Protein AF-A0A5C7PTH8-F1 (afdb_monomer)

Structure (mmCIF, N/CA/C/O backbone):
data_AF-A0A5C7PTH8-F1
#
_entry.id   AF-A0A5C7PTH8-F1
#
loop_
_atom_site.group_PDB
_atom_site.id
_atom_site.type_symbol
_atom_site.label_atom_id
_atom_site.label_alt_id
_atom_site.label_comp_id
_atom_site.label_asym_id
_atom_site.label_entity_id
_atom_site.label_seq_id
_atom_site.pdbx_PDB_ins_code
_atom_site.Cartn_x
_atom_site.Cartn_y
_atom_site.Cartn_z
_atom_site.occupancy
_atom_site.B_iso_or_equiv
_atom_site.auth_seq_id
_atom_site.auth_comp_id
_atom_site.auth_asym_id
_atom_site.auth_atom_id
_atom_site.pdbx_PDB_model_num
ATOM 1 N N . MET A 1 1 ? 0.842 -8.302 24.827 1.00 75.94 1 MET A N 1
ATOM 2 C CA . MET A 1 1 ? 0.754 -7.490 23.603 1.00 75.94 1 MET A CA 1
ATOM 3 C C . MET A 1 1 ? 0.445 -6.064 23.999 1.00 75.94 1 MET A C 1
ATOM 5 O O . MET A 1 1 ? -0.541 -5.855 24.708 1.00 75.94 1 MET A O 1
ATOM 9 N N . ALA A 1 2 ? 1.332 -5.149 23.623 1.00 89.69 2 ALA A N 1
ATOM 10 C CA . ALA A 1 2 ? 1.206 -3.717 23.865 1.00 89.69 2 ALA A CA 1
ATOM 11 C C . ALA A 1 2 ? 0.022 -3.128 23.077 1.00 89.69 2 ALA A C 1
ATOM 13 O O . ALA A 1 2 ? -0.484 -3.753 22.143 1.00 89.69 2 ALA A O 1
ATOM 14 N N . LEU A 1 3 ? -0.437 -1.931 23.454 1.00 87.69 3 LEU A N 1
ATOM 15 C CA . LEU A 1 3 ? -1.540 -1.254 22.762 1.00 87.69 3 LEU A CA 1
ATOM 16 C C . LEU A 1 3 ? -1.220 -1.030 21.276 1.00 87.69 3 LEU A C 1
ATOM 18 O O . LEU A 1 3 ? -2.069 -1.294 20.434 1.00 87.69 3 LEU A O 1
ATOM 22 N N . GLU A 1 4 ? 0.009 -0.621 20.962 1.00 89.62 4 GLU A N 1
ATOM 23 C CA . GLU A 1 4 ? 0.476 -0.391 19.587 1.00 89.62 4 GLU A CA 1
ATOM 24 C C . GLU A 1 4 ? 0.370 -1.653 18.719 1.00 89.62 4 GLU A C 1
ATOM 26 O O . GLU A 1 4 ? -0.186 -1.614 17.625 1.00 89.62 4 GLU A O 1
ATOM 31 N N . GLU A 1 5 ? 0.795 -2.802 19.246 1.00 92.56 5 GLU A N 1
ATOM 32 C CA . GLU A 1 5 ? 0.698 -4.094 18.556 1.00 92.56 5 GLU A CA 1
ATOM 33 C C . GLU A 1 5 ? -0.772 -4.508 18.318 1.00 92.56 5 GLU A C 1
ATOM 35 O O . GLU A 1 5 ? -1.113 -5.064 17.272 1.00 92.56 5 GLU A O 1
ATOM 40 N N . ARG A 1 6 ? -1.681 -4.198 19.259 1.00 93.62 6 ARG A N 1
ATOM 41 C CA . ARG A 1 6 ? -3.130 -4.434 19.088 1.00 93.62 6 ARG A CA 1
ATOM 42 C C . ARG A 1 6 ? -3.736 -3.512 18.035 1.00 93.62 6 ARG A C 1
ATOM 44 O O . ARG A 1 6 ? -4.602 -3.953 17.277 1.00 93.62 6 ARG A O 1
A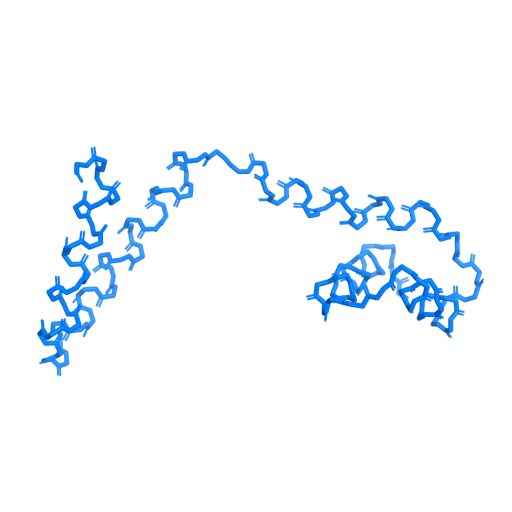TOM 51 N N . VAL A 1 7 ? -3.301 -2.251 17.986 1.00 93.25 7 VAL A N 1
ATOM 52 C CA . VAL A 1 7 ? -3.712 -1.281 16.961 1.00 93.25 7 VAL A CA 1
ATOM 53 C C . VAL A 1 7 ? -3.289 -1.787 15.585 1.00 93.25 7 VAL A C 1
ATOM 55 O O . VAL A 1 7 ? -4.136 -1.904 14.704 1.00 93.25 7 VAL A O 1
ATOM 58 N N . GLU A 1 8 ? -2.027 -2.189 15.418 1.00 91.62 8 GLU A N 1
ATOM 59 C CA . GLU A 1 8 ? -1.512 -2.732 14.155 1.00 91.62 8 GLU A CA 1
ATOM 60 C C . GLU A 1 8 ? -2.282 -3.987 13.713 1.00 91.62 8 GLU A C 1
ATOM 62 O O . GLU A 1 8 ? -2.681 -4.121 12.553 1.00 91.62 8 GLU A O 1
ATOM 67 N N . GLN A 1 9 ? -2.552 -4.907 14.641 1.00 93.69 9 GLN A N 1
ATOM 68 C CA . GLN A 1 9 ? -3.321 -6.111 14.338 1.00 93.69 9 GLN A CA 1
ATOM 69 C C . GLN A 1 9 ? -4.781 -5.794 13.969 1.00 93.69 9 GLN A C 1
ATOM 71 O O . GLN A 1 9 ? -5.343 -6.425 13.073 1.00 93.69 9 GLN A O 1
ATOM 76 N N . THR A 1 10 ? -5.380 -4.787 14.608 1.00 92.62 10 THR A N 1
ATOM 77 C CA . THR A 1 10 ? -6.730 -4.313 14.272 1.00 92.62 10 THR A CA 1
ATOM 78 C C . THR A 1 10 ? -6.760 -3.678 12.881 1.00 92.62 10 THR A C 1
ATOM 80 O O . THR A 1 10 ? -7.675 -3.957 12.110 1.00 92.62 10 THR A O 1
ATOM 83 N N . VAL A 1 11 ? -5.729 -2.912 12.506 1.00 90.75 11 VAL A N 1
ATOM 84 C CA . VAL A 1 11 ? -5.558 -2.397 11.137 1.00 90.75 11 VAL A CA 1
ATOM 85 C C . VAL A 1 11 ? -5.518 -3.542 10.124 1.00 90.75 11 VAL A C 1
ATOM 87 O O . VAL A 1 11 ? -6.220 -3.486 9.116 1.00 90.75 11 VAL A O 1
ATOM 90 N N . LYS A 1 12 ? -4.769 -4.619 10.399 1.00 90.75 12 LYS A N 1
ATOM 91 C CA . LYS A 1 12 ? -4.720 -5.796 9.511 1.00 90.75 12 LYS A CA 1
ATOM 92 C C . LYS A 1 12 ? -6.105 -6.399 9.293 1.00 90.75 12 LYS A C 1
ATOM 94 O O . LYS A 1 12 ? -6.447 -6.695 8.154 1.00 90.75 12 LYS A O 1
ATOM 99 N N . TRP A 1 13 ? -6.910 -6.545 10.346 1.00 91.88 13 TRP A N 1
ATOM 100 C CA . TRP A 1 13 ? -8.280 -7.057 10.227 1.00 91.88 13 TRP A CA 1
ATOM 101 C C . TRP A 1 13 ? -9.222 -6.117 9.470 1.00 91.88 13 TRP A C 1
ATOM 103 O O . TRP A 1 13 ? -10.056 -6.594 8.711 1.00 91.88 13 TRP A O 1
ATOM 113 N N . LEU A 1 14 ? -9.079 -4.798 9.618 1.00 88.19 14 LEU A N 1
ATOM 114 C CA . LEU A 1 14 ? -9.863 -3.837 8.832 1.00 88.19 14 LEU A CA 1
ATOM 115 C C . LEU A 1 14 ? -9.528 -3.927 7.332 1.00 88.19 14 LEU A C 1
ATOM 117 O O . LEU A 1 14 ? -10.415 -3.845 6.484 1.00 88.19 14 LEU A O 1
ATOM 121 N N . LEU A 1 15 ? -8.256 -4.151 6.993 1.00 86.88 15 LEU A N 1
ATOM 122 C CA . LEU A 1 15 ? -7.786 -4.219 5.606 1.00 86.88 15 LEU A CA 1
ATOM 123 C C . LEU A 1 15 ? -8.146 -5.524 4.879 1.00 86.88 15 LEU A C 1
ATOM 125 O O . LEU A 1 15 ? -8.079 -5.558 3.652 1.00 86.88 15 LEU A O 1
ATOM 129 N N . THR A 1 16 ? -8.562 -6.587 5.579 1.00 87.50 16 THR A N 1
ATOM 130 C CA . THR A 1 16 ? -9.038 -7.819 4.918 1.00 87.50 16 THR A CA 1
ATOM 131 C C . THR A 1 16 ? -10.442 -7.681 4.322 1.00 87.50 16 THR A C 1
ATOM 133 O O . THR A 1 16 ? -10.916 -8.612 3.671 1.00 87.50 16 THR A O 1
ATOM 136 N N . GLY A 1 17 ? -11.118 -6.544 4.533 1.00 72.69 17 GLY A N 1
ATOM 137 C CA . GLY A 1 17 ? -12.509 -6.340 4.121 1.00 72.69 17 GLY A CA 1
ATOM 138 C C . GLY A 1 17 ? -13.522 -7.042 5.031 1.00 72.69 17 GLY A C 1
ATOM 139 O O . GLY A 1 17 ? -14.664 -7.261 4.624 1.00 72.69 17 GLY A O 1
ATOM 140 N N . ALA A 1 18 ? -13.108 -7.421 6.245 1.00 82.12 18 ALA A N 1
ATOM 141 C CA . ALA A 1 18 ? -14.000 -7.953 7.267 1.00 82.12 18 ALA A CA 1
ATOM 142 C C . ALA A 1 18 ? -15.065 -6.912 7.657 1.00 82.12 18 ALA A C 1
ATOM 144 O O . ALA A 1 18 ? -14.799 -5.709 7.660 1.00 82.12 18 ALA A O 1
ATOM 145 N N . ARG A 1 19 ? -16.281 -7.361 7.994 1.00 83.69 19 ARG A N 1
ATOM 146 C CA . ARG A 1 19 ? -17.335 -6.455 8.475 1.00 83.69 19 ARG A CA 1
ATOM 147 C C . ARG A 1 19 ? -17.024 -6.020 9.906 1.00 83.69 19 ARG A C 1
ATOM 149 O O . ARG A 1 19 ? -16.380 -6.753 10.652 1.00 83.69 19 ARG A O 1
ATOM 156 N N . ASP A 1 20 ? -17.580 -4.894 10.342 1.00 83.62 20 ASP A N 1
ATOM 157 C CA . ASP A 1 20 ? -17.404 -4.375 11.709 1.00 83.62 20 ASP A CA 1
ATOM 158 C C . ASP A 1 20 ? -17.714 -5.423 12.798 1.00 83.62 20 ASP A C 1
ATOM 160 O O . ASP A 1 20 ? -17.015 -5.532 13.809 1.00 83.62 20 ASP A O 1
ATOM 164 N N . ALA A 1 21 ? -18.741 -6.250 12.576 1.00 86.94 21 ALA A N 1
ATOM 165 C CA . ALA A 1 21 ? -19.108 -7.347 13.473 1.00 86.94 21 ALA A CA 1
ATOM 166 C C . ALA A 1 21 ? -18.012 -8.426 13.578 1.00 86.94 21 ALA A C 1
ATOM 168 O O . ALA A 1 21 ? -17.772 -8.959 14.660 1.00 86.94 21 ALA A O 1
ATOM 169 N N . ASP A 1 22 ? -17.314 -8.712 12.479 1.00 89.62 22 ASP A N 1
ATOM 170 C CA . ASP A 1 22 ? -16.243 -9.709 12.434 1.00 89.62 22 ASP A CA 1
ATOM 171 C C . ASP A 1 22 ? -14.992 -9.183 13.147 1.00 89.62 22 ASP A C 1
ATOM 173 O O . ASP A 1 22 ? -14.363 -9.899 13.927 1.00 89.62 22 ASP A O 1
ATOM 177 N N . VAL A 1 23 ? -14.666 -7.902 12.945 1.00 90.00 23 VAL A N 1
ATOM 178 C CA . VAL A 1 23 ? -13.530 -7.241 13.605 1.00 90.00 23 VAL A CA 1
ATOM 179 C C . VAL A 1 23 ? -13.762 -7.143 15.113 1.00 90.00 23 VAL A C 1
ATOM 181 O O . VAL A 1 23 ? -12.881 -7.479 15.902 1.00 90.00 23 VAL A O 1
ATOM 184 N N . THR A 1 24 ? -14.962 -6.752 15.545 1.00 92.56 24 THR A N 1
ATOM 185 C CA . THR A 1 24 ? -15.301 -6.695 16.978 1.00 92.56 24 THR A CA 1
ATOM 186 C C . THR A 1 24 ? -15.309 -8.077 17.634 1.00 92.56 24 THR A C 1
ATOM 188 O O . THR A 1 24 ? -14.833 -8.213 18.764 1.00 92.56 24 THR A O 1
ATOM 191 N N . ALA A 1 25 ? -15.793 -9.110 16.937 1.00 91.75 25 ALA A N 1
ATOM 192 C CA . ALA A 1 25 ? -15.714 -10.490 17.407 1.00 91.75 25 ALA A CA 1
ATOM 193 C C . ALA A 1 25 ? -14.258 -10.965 17.528 1.00 91.75 25 ALA A C 1
ATOM 195 O O . ALA A 1 25 ? -13.888 -11.544 18.551 1.00 91.75 25 ALA A O 1
ATOM 196 N N . ALA A 1 26 ? -13.415 -10.664 16.535 1.00 92.81 26 ALA A N 1
ATOM 197 C CA . ALA A 1 26 ? -11.993 -10.991 16.559 1.00 92.81 26 ALA A CA 1
ATOM 198 C C . ALA A 1 26 ? -11.268 -10.308 17.728 1.00 92.81 26 ALA A C 1
ATOM 200 O O . ALA A 1 26 ? -10.518 -10.974 18.445 1.00 92.81 26 ALA A O 1
ATOM 201 N N . ILE A 1 27 ? -11.544 -9.022 17.974 1.00 93.00 27 ILE A N 1
ATOM 202 C CA . ILE A 1 27 ? -10.986 -8.284 19.113 1.00 93.00 27 ILE A CA 1
ATOM 203 C C . ILE A 1 27 ? -11.404 -8.940 20.432 1.00 93.00 27 ILE A C 1
ATOM 205 O O . ILE A 1 27 ? -10.537 -9.232 21.248 1.00 93.00 27 ILE A O 1
ATOM 209 N N . LYS A 1 28 ? -12.695 -9.234 20.637 1.00 93.69 28 LYS A N 1
ATOM 210 C CA . LYS A 1 28 ? -13.174 -9.876 21.876 1.00 93.69 28 LYS A CA 1
ATOM 211 C C . LYS A 1 28 ? -12.595 -11.273 22.088 1.00 93.69 28 LYS A C 1
ATOM 213 O O . LYS A 1 28 ? -12.335 -11.653 23.224 1.00 93.69 28 LYS A O 1
ATOM 218 N N . ALA A 1 29 ? -12.398 -12.033 21.012 1.00 93.88 29 ALA A N 1
ATOM 219 C CA . ALA A 1 29 ? -11.824 -13.373 21.087 1.00 93.88 29 ALA A CA 1
ATOM 220 C C . ALA A 1 29 ? -10.343 -13.352 21.500 1.00 93.88 29 ALA A C 1
ATOM 222 O O . ALA A 1 29 ? -9.904 -14.235 22.232 1.00 93.88 29 ALA A O 1
ATOM 223 N N . HIS A 1 30 ? -9.578 -12.351 21.052 1.00 93.31 30 HIS A N 1
ATOM 224 C CA . HIS A 1 30 ? -8.148 -12.248 21.355 1.00 93.31 30 HIS A CA 1
ATOM 225 C C . HIS A 1 30 ? -7.869 -11.450 22.634 1.00 93.31 30 HIS A C 1
ATOM 227 O O . HIS A 1 30 ? -6.945 -11.788 23.376 1.00 93.31 30 HIS A O 1
ATOM 233 N N . TRP A 1 31 ? -8.651 -10.399 22.898 1.00 94.12 31 TRP A N 1
ATOM 234 C CA . TRP A 1 31 ? -8.492 -9.471 24.022 1.00 94.12 31 TRP A CA 1
ATOM 235 C C . TRP A 1 31 ? -9.854 -9.199 24.688 1.00 94.12 31 TRP A C 1
ATOM 237 O O . TRP A 1 31 ? -10.460 -8.155 24.447 1.00 94.12 31 TRP A O 1
ATOM 247 N N . PRO A 1 32 ? -10.345 -10.114 25.545 1.00 92.69 32 PRO A N 1
ATOM 248 C CA . PRO A 1 32 ? -11.672 -9.998 26.161 1.00 92.69 32 PRO A CA 1
ATOM 249 C C . PRO A 1 32 ? -11.876 -8.717 26.982 1.00 92.69 32 PRO A C 1
ATOM 251 O O . PRO A 1 32 ? -12.968 -8.155 26.978 1.00 92.69 32 PRO A O 1
ATOM 254 N N . ASP A 1 33 ? -10.816 -8.238 27.637 1.00 92.81 33 ASP A N 1
ATOM 255 C CA . ASP A 1 33 ? -10.844 -7.050 28.502 1.00 92.81 33 ASP A CA 1
ATOM 256 C C . ASP A 1 33 ? -10.603 -5.733 27.740 1.00 92.81 33 ASP A C 1
ATOM 258 O O . ASP A 1 33 ? -10.549 -4.657 28.336 1.00 92.81 33 ASP A O 1
ATOM 262 N N . GLN A 1 34 ? -10.388 -5.795 26.423 1.00 92.31 34 GLN A N 1
ATOM 263 C CA . GLN A 1 34 ? -10.087 -4.623 25.611 1.00 92.31 34 GLN A CA 1
ATOM 264 C C . GLN A 1 34 ? -11.360 -3.841 25.288 1.00 92.31 34 GLN A C 1
ATOM 266 O O . GLN A 1 34 ? -12.286 -4.366 24.668 1.00 92.31 34 GLN A O 1
ATOM 271 N N . ASP A 1 35 ? -11.364 -2.546 25.611 1.00 92.81 35 ASP A N 1
ATOM 272 C CA . ASP A 1 35 ? -12.400 -1.647 25.111 1.00 92.81 35 ASP A CA 1
ATOM 273 C C . ASP A 1 35 ? -12.280 -1.523 23.585 1.00 92.81 35 ASP A C 1
ATOM 275 O O . ASP A 1 35 ? -11.228 -1.153 23.045 1.00 92.81 35 ASP A O 1
ATOM 279 N N . LEU A 1 36 ? -13.370 -1.876 22.903 1.00 91.19 36 LEU A N 1
ATOM 280 C CA . LEU A 1 36 ? -13.463 -1.936 21.453 1.00 91.19 36 LEU A CA 1
ATOM 281 C C . LEU A 1 36 ? -13.356 -0.554 20.816 1.00 91.19 36 LEU A C 1
ATOM 283 O O . LEU A 1 36 ? -12.652 -0.395 19.822 1.00 91.19 36 LEU A O 1
ATOM 287 N N . HIS A 1 37 ? -14.069 0.435 21.361 1.00 91.06 37 HIS A N 1
ATOM 288 C CA . HIS A 1 37 ? -14.225 1.728 20.691 1.00 91.06 37 HIS A CA 1
ATOM 289 C C . HIS A 1 37 ? -12.897 2.493 20.608 1.00 91.06 37 HIS A C 1
ATOM 291 O O . HIS A 1 37 ? -12.527 2.905 19.507 1.00 91.06 37 HIS A O 1
ATOM 297 N N . PRO A 1 38 ? -12.121 2.638 21.701 1.00 93.44 38 PRO A N 1
ATOM 298 C CA . PRO A 1 38 ? -10.816 3.287 21.646 1.00 93.44 38 PRO A CA 1
ATOM 299 C C . PRO A 1 38 ? -9.837 2.574 20.711 1.00 93.44 38 PRO A C 1
ATOM 301 O O . PRO A 1 38 ? -9.102 3.237 19.984 1.00 93.44 38 PRO A O 1
ATOM 304 N N . LEU A 1 39 ? -9.843 1.236 20.691 1.00 93.62 39 LEU A N 1
ATOM 305 C CA . LEU A 1 39 ? -8.918 0.464 19.862 1.00 93.62 39 LEU A CA 1
ATOM 306 C C . LEU A 1 39 ? -9.222 0.610 18.367 1.00 93.62 39 LEU A C 1
ATOM 308 O O . LEU A 1 39 ? -8.314 0.841 17.570 1.00 93.62 39 LEU A O 1
ATOM 312 N N . ILE A 1 40 ? -10.497 0.509 17.989 1.00 92.31 40 ILE A N 1
ATOM 313 C CA . ILE A 1 40 ? -10.929 0.683 16.598 1.00 92.31 40 ILE A CA 1
ATOM 314 C C . ILE A 1 40 ? -10.663 2.120 16.142 1.00 92.31 40 ILE A C 1
ATOM 316 O O . ILE A 1 40 ? -10.120 2.323 15.058 1.00 92.31 40 ILE A O 1
ATOM 320 N N . ASN A 1 41 ? -10.959 3.115 16.983 1.00 93.44 41 ASN A N 1
ATOM 321 C CA . ASN A 1 41 ? -10.669 4.515 16.672 1.00 93.44 41 ASN A CA 1
ATOM 322 C C . ASN A 1 41 ? -9.169 4.756 16.468 1.00 93.44 41 ASN A C 1
ATOM 324 O O . ASN A 1 41 ? -8.793 5.421 15.507 1.00 93.44 41 ASN A O 1
ATOM 328 N N . ALA A 1 42 ? -8.311 4.179 17.314 1.00 91.94 42 ALA A N 1
ATOM 329 C CA . ALA A 1 42 ? -6.861 4.269 17.154 1.00 91.94 42 ALA A CA 1
ATOM 330 C C . ALA A 1 42 ? -6.375 3.610 15.847 1.00 91.94 42 ALA A C 1
ATOM 332 O O . ALA A 1 42 ? -5.525 4.169 15.155 1.00 91.94 42 ALA A O 1
ATOM 333 N N . ALA A 1 43 ? -6.951 2.468 15.458 1.00 91.56 43 ALA A N 1
ATOM 334 C CA . ALA A 1 43 ? -6.644 1.810 14.185 1.00 91.56 43 ALA A CA 1
ATOM 335 C C . ALA A 1 43 ? -7.067 2.656 12.969 1.00 91.56 43 ALA A C 1
ATOM 337 O O . ALA A 1 43 ? -6.290 2.833 12.029 1.00 91.56 43 ALA A O 1
ATOM 338 N N . ILE A 1 44 ? -8.266 3.242 13.001 1.00 89.38 44 ILE A N 1
ATOM 339 C CA . ILE A 1 44 ? -8.756 4.148 11.949 1.00 89.38 44 ILE A CA 1
ATOM 340 C C . ILE A 1 44 ? -7.901 5.417 11.878 1.00 89.38 44 ILE A C 1
ATOM 342 O O . ILE A 1 44 ? -7.574 5.888 10.786 1.00 89.38 44 ILE A O 1
ATOM 346 N N . GLN A 1 45 ? -7.519 5.976 13.027 1.00 91.06 45 GLN A N 1
ATOM 347 C CA . GLN A 1 45 ? -6.653 7.147 13.085 1.00 91.06 45 GLN A CA 1
ATOM 348 C C . GLN A 1 45 ? -5.278 6.845 12.482 1.00 91.06 45 GLN A C 1
ATOM 350 O O . GLN A 1 45 ? -4.813 7.621 11.653 1.00 91.06 45 GLN A O 1
ATOM 355 N N . SER A 1 46 ? -4.680 5.696 12.804 1.00 87.44 46 SER A N 1
ATOM 356 C CA . SER A 1 46 ? -3.409 5.249 12.218 1.00 87.44 46 SER A CA 1
ATOM 357 C C . SER A 1 46 ? -3.479 5.130 10.685 1.00 87.44 46 SER A C 1
ATOM 359 O O . SER A 1 46 ? -2.592 5.612 9.974 1.00 87.44 46 SER A O 1
ATOM 361 N N . LEU A 1 47 ? -4.573 4.574 10.150 1.00 84.31 47 LEU A N 1
ATOM 362 C CA . LEU A 1 47 ? -4.828 4.532 8.704 1.00 84.31 47 LEU A CA 1
ATOM 363 C C . LEU A 1 47 ? -4.984 5.934 8.102 1.00 84.31 47 LEU A C 1
ATOM 365 O O . LEU A 1 47 ? -4.429 6.235 7.045 1.00 84.31 47 LEU A O 1
ATOM 369 N N . THR A 1 48 ? -5.717 6.807 8.790 1.00 84.19 48 THR A N 1
ATOM 370 C CA . THR A 1 48 ? -5.948 8.187 8.351 1.00 84.19 48 THR A CA 1
ATOM 371 C C . THR A 1 48 ? -4.641 8.972 8.305 1.00 84.19 48 THR A C 1
ATOM 373 O O . THR A 1 48 ? -4.379 9.666 7.329 1.00 84.19 48 THR A O 1
ATOM 376 N N . GLU A 1 49 ? -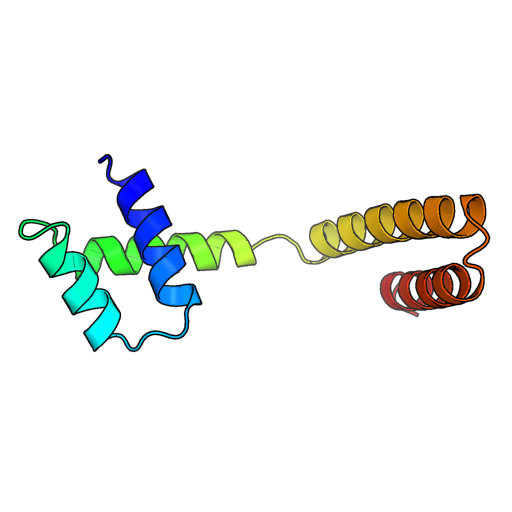3.806 8.858 9.335 1.00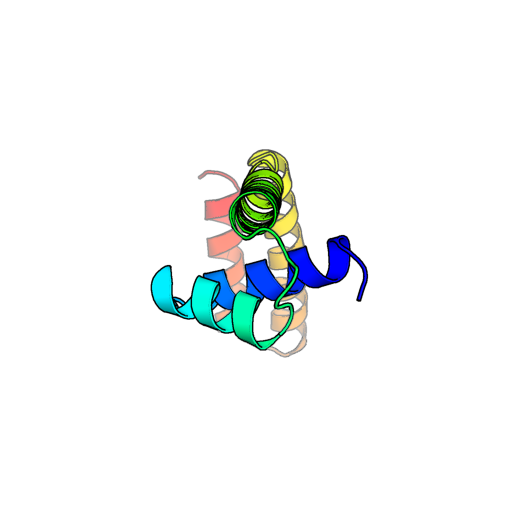 83.19 49 GLU A N 1
ATOM 377 C CA . GLU A 1 49 ? -2.496 9.509 9.413 1.00 83.19 49 GLU A CA 1
ATOM 378 C C . GLU A 1 49 ? -1.543 8.997 8.335 1.00 83.19 49 GLU A C 1
ATOM 380 O O . GLU A 1 49 ? -0.870 9.801 7.693 1.00 83.19 49 GLU A O 1
ATOM 385 N N . SER A 1 50 ? -1.572 7.696 8.038 1.00 74.56 50 SER A N 1
ATOM 386 C CA . SER A 1 50 ? -0.821 7.120 6.914 1.00 74.56 50 SER A CA 1
ATOM 387 C C . SER A 1 50 ? -1.235 7.747 5.571 1.00 74.56 50 SER A C 1
ATOM 389 O O . SER A 1 50 ? -0.397 8.026 4.711 1.00 74.56 50 SER A O 1
ATOM 391 N N . GLY A 1 51 ? -2.530 8.038 5.409 1.00 73.44 51 GLY A N 1
ATOM 392 C CA . GLY A 1 51 ? -3.092 8.718 4.239 1.00 73.44 51 GLY A CA 1
ATOM 393 C C . GLY A 1 51 ? -2.873 10.235 4.185 1.00 73.44 51 GLY A C 1
ATOM 394 O O . GLY A 1 51 ? -3.099 10.834 3.136 1.00 73.44 51 GLY A O 1
ATOM 395 N N . ARG A 1 52 ? -2.422 10.878 5.271 1.00 77.31 52 ARG A N 1
ATOM 396 C CA . ARG A 1 52 ? -2.185 12.337 5.335 1.00 77.31 52 ARG A CA 1
ATOM 397 C C . ARG A 1 52 ? -0.851 12.779 4.731 1.00 77.31 52 ARG A C 1
ATOM 399 O O . ARG A 1 52 ? -0.523 13.961 4.798 1.00 77.31 52 ARG A O 1
ATOM 406 N N . THR A 1 53 ? -0.084 11.860 4.149 1.00 74.50 53 THR A N 1
ATOM 407 C CA . THR A 1 53 ? 1.187 12.197 3.501 1.00 74.50 53 THR A CA 1
ATOM 408 C C . THR A 1 53 ? 0.951 13.212 2.379 1.00 74.50 53 THR A C 1
ATOM 410 O O . THR A 1 53 ? 0.024 13.059 1.583 1.00 74.50 53 THR A O 1
ATOM 413 N N . GLU A 1 54 ? 1.788 14.251 2.295 1.00 80.06 54 GLU A N 1
ATOM 414 C CA . GLU A 1 54 ? 1.658 15.256 1.240 1.00 80.06 54 GLU A CA 1
ATOM 415 C C . GLU A 1 54 ? 1.716 14.607 -0.149 1.00 80.06 54 GLU A C 1
ATOM 417 O O . GLU A 1 54 ? 2.629 13.838 -0.465 1.00 80.06 54 GLU A O 1
ATOM 422 N N . ALA A 1 55 ? 0.757 14.951 -1.014 1.00 79.88 55 ALA A N 1
ATOM 423 C CA . ALA A 1 55 ? 0.662 14.386 -2.360 1.00 79.88 55 ALA A CA 1
ATOM 424 C C . ALA A 1 55 ? 1.944 14.612 -3.187 1.00 79.88 55 ALA A C 1
ATOM 426 O O . ALA A 1 55 ? 2.310 13.772 -4.006 1.00 79.88 55 ALA A O 1
ATOM 427 N N . SER A 1 56 ? 2.653 15.720 -2.948 1.00 82.56 56 SER A N 1
ATOM 428 C CA . SER A 1 56 ? 3.966 16.036 -3.526 1.00 82.56 56 SER A CA 1
ATOM 429 C C . SER A 1 56 ? 5.046 15.029 -3.115 1.00 82.56 56 SER A C 1
ATOM 431 O O . SER A 1 56 ? 5.809 14.577 -3.968 1.00 82.56 56 SER A O 1
ATOM 433 N N . ALA A 1 57 ? 5.088 14.641 -1.839 1.00 80.62 57 ALA A N 1
ATOM 434 C CA . ALA A 1 57 ? 6.052 13.685 -1.305 1.00 80.62 57 ALA A CA 1
ATOM 435 C C . ALA A 1 57 ? 5.802 12.272 -1.852 1.00 80.62 57 ALA A C 1
ATOM 437 O O . ALA A 1 57 ? 6.733 11.630 -2.339 1.00 80.62 57 ALA A O 1
ATOM 438 N N . VAL A 1 58 ? 4.541 11.820 -1.868 1.00 83.31 58 VAL A N 1
ATOM 439 C CA . VAL A 1 58 ? 4.159 10.527 -2.472 1.00 83.31 58 VAL A CA 1
ATOM 440 C C . VAL A 1 58 ? 4.514 10.504 -3.958 1.00 83.31 58 VAL A C 1
ATOM 442 O O . VAL A 1 58 ? 5.120 9.554 -4.447 1.00 83.31 58 VAL A O 1
ATOM 445 N N . ARG A 1 59 ? 4.195 11.582 -4.681 1.00 84.88 59 ARG A N 1
ATOM 446 C CA . ARG A 1 59 ? 4.507 11.728 -6.105 1.00 84.88 59 ARG A CA 1
ATOM 447 C C . ARG A 1 59 ? 6.012 11.711 -6.377 1.00 84.88 59 ARG A C 1
ATOM 449 O O . ARG A 1 59 ? 6.437 11.043 -7.316 1.00 84.88 59 ARG A O 1
ATOM 456 N N . GLY A 1 60 ? 6.811 12.393 -5.556 1.00 86.44 60 GLY A N 1
ATOM 457 C CA . GLY A 1 60 ? 8.274 12.370 -5.640 1.00 86.44 60 GLY A CA 1
ATOM 458 C C . GLY A 1 60 ? 8.852 10.975 -5.394 1.00 86.44 60 GLY A C 1
ATOM 459 O O . GLY A 1 60 ? 9.703 10.518 -6.155 1.00 86.44 60 GLY A O 1
ATOM 460 N N . TRP A 1 61 ? 8.333 10.255 -4.397 1.00 89.62 61 TRP A N 1
ATOM 461 C CA . TRP A 1 61 ? 8.724 8.869 -4.142 1.00 89.62 61 TRP A CA 1
ATOM 462 C C . TRP A 1 61 ? 8.377 7.943 -5.317 1.00 89.62 61 TRP A C 1
ATOM 464 O O . TRP A 1 61 ? 9.247 7.214 -5.796 1.00 89.62 61 TRP A O 1
ATOM 474 N N . CYS A 1 62 ? 7.151 8.020 -5.849 1.00 90.31 62 CYS A N 1
ATOM 475 C CA . CYS A 1 62 ? 6.743 7.256 -7.033 1.00 90.31 62 CYS A CA 1
ATOM 476 C C . CYS A 1 62 ? 7.645 7.554 -8.239 1.00 90.31 62 CYS A C 1
ATOM 478 O O . CYS A 1 62 ? 7.992 6.646 -8.996 1.00 90.31 62 CYS A O 1
ATOM 480 N N . PHE A 1 63 ? 8.049 8.815 -8.414 1.00 91.75 63 PHE A N 1
ATOM 481 C CA . PHE A 1 63 ? 8.940 9.232 -9.493 1.00 91.75 63 PHE A CA 1
ATOM 482 C C . PHE A 1 63 ? 10.320 8.559 -9.384 1.00 91.75 63 PHE A C 1
ATOM 484 O O . PHE A 1 63 ? 10.795 7.953 -10.346 1.00 91.75 63 PHE A O 1
ATOM 491 N N . GLU A 1 64 ? 10.944 8.583 -8.205 1.00 93.12 64 GLU A N 1
ATOM 492 C CA . GLU A 1 64 ? 12.252 7.949 -7.981 1.00 93.12 64 GLU A CA 1
ATOM 493 C C . GLU A 1 64 ? 12.195 6.412 -8.036 1.00 93.12 64 GLU A C 1
ATOM 495 O O . GLU A 1 64 ? 13.073 5.770 -8.626 1.00 93.12 64 GLU A O 1
ATOM 500 N N . ALA A 1 65 ? 11.130 5.804 -7.506 1.00 93.69 65 ALA A N 1
ATOM 501 C CA . ALA A 1 65 ? 10.902 4.366 -7.621 1.00 93.69 65 ALA A CA 1
ATOM 502 C C . ALA A 1 65 ? 10.779 3.937 -9.095 1.00 93.69 65 ALA A C 1
ATOM 504 O O . ALA A 1 65 ? 11.429 2.985 -9.530 1.00 93.69 65 ALA A O 1
ATOM 505 N N . THR A 1 66 ? 10.020 4.689 -9.897 1.00 95.19 66 THR A N 1
ATOM 506 C CA . THR A 1 66 ? 9.824 4.390 -11.324 1.00 95.19 66 THR A CA 1
ATOM 507 C C . THR A 1 66 ? 11.125 4.540 -12.123 1.00 95.19 66 THR A C 1
ATOM 509 O O . THR A 1 66 ? 11.405 3.711 -12.990 1.00 95.19 66 THR A O 1
ATOM 512 N N . LYS A 1 67 ? 11.981 5.524 -11.800 1.00 95.75 67 LYS A N 1
ATOM 513 C CA . LYS A 1 67 ? 13.337 5.641 -12.381 1.00 95.75 67 LYS A CA 1
ATOM 514 C C . LYS A 1 67 ? 14.208 4.424 -12.072 1.00 95.75 67 LYS A C 1
ATOM 516 O O . LYS A 1 67 ? 14.926 3.942 -12.949 1.00 95.75 67 LYS A O 1
ATOM 521 N N . THR A 1 68 ? 14.134 3.924 -10.841 1.00 97.00 68 THR A N 1
ATOM 522 C CA . THR A 1 68 ? 14.887 2.738 -10.415 1.00 97.00 68 THR A CA 1
ATOM 523 C C . THR A 1 68 ? 14.439 1.501 -11.191 1.00 97.00 68 THR A C 1
ATOM 525 O O . THR A 1 68 ? 15.274 0.784 -11.744 1.00 97.00 68 THR A O 1
ATOM 528 N N . LEU A 1 69 ? 13.125 1.294 -11.313 1.00 95.50 69 LEU A N 1
ATOM 529 C CA . LEU A 1 69 ? 12.560 0.198 -12.103 1.00 95.50 69 LEU A CA 1
ATOM 530 C C . LEU A 1 69 ? 12.955 0.299 -13.578 1.00 95.50 69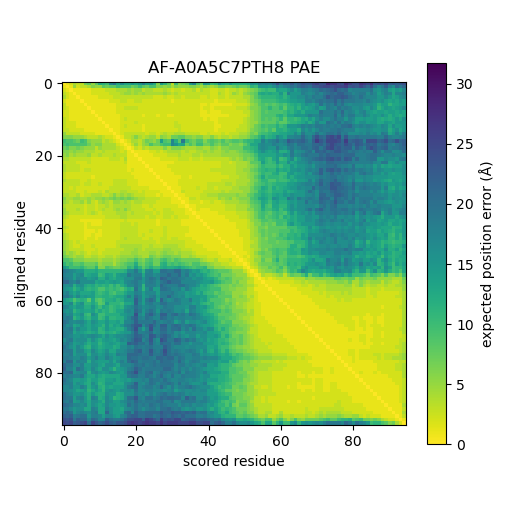 LEU A C 1
ATOM 532 O O . LEU A 1 69 ? 13.357 -0.698 -14.169 1.00 95.50 69 LEU A O 1
ATOM 536 N N . TYR A 1 70 ? 12.899 1.498 -14.166 1.00 97.69 70 TYR A N 1
ATOM 537 C CA . TYR A 1 70 ? 13.368 1.730 -15.532 1.00 97.69 70 TYR A CA 1
ATOM 538 C C . TYR A 1 70 ? 14.816 1.258 -15.724 1.00 97.69 70 TYR A C 1
ATOM 540 O O . TYR A 1 70 ? 15.088 0.486 -16.642 1.00 97.69 70 TYR A O 1
ATOM 548 N N . ALA A 1 71 ? 15.732 1.666 -14.840 1.00 97.19 71 ALA A N 1
ATOM 549 C CA . ALA A 1 71 ? 17.139 1.284 -14.937 1.00 97.19 71 ALA A CA 1
ATOM 550 C C . ALA A 1 71 ? 17.333 -0.241 -14.845 1.00 97.19 71 ALA A C 1
ATOM 552 O O . ALA A 1 71 ? 18.093 -0.813 -15.626 1.00 97.19 71 ALA A O 1
ATOM 553 N N . GLN A 1 72 ? 16.613 -0.905 -13.936 1.00 97.62 72 GLN A N 1
ATOM 554 C CA . GLN A 1 72 ? 16.656 -2.362 -13.782 1.00 97.62 72 GLN A CA 1
ATOM 555 C C . GLN A 1 72 ? 16.103 -3.091 -15.013 1.00 97.62 72 GLN A C 1
ATOM 557 O O . GLN A 1 72 ? 16.720 -4.044 -15.483 1.00 97.62 72 GLN A O 1
ATOM 562 N N . MET A 1 73 ? 14.986 -2.620 -15.573 1.00 98.06 73 MET A N 1
ATOM 563 C CA . MET A 1 73 ? 14.383 -3.195 -16.779 1.00 98.06 73 MET A CA 1
ATOM 564 C C . MET A 1 73 ? 15.300 -3.051 -17.997 1.00 98.06 73 MET A C 1
ATOM 566 O O . MET A 1 73 ? 15.499 -4.015 -18.732 1.00 98.06 73 MET A O 1
ATOM 570 N N . VAL A 1 74 ? 15.938 -1.888 -18.173 1.00 98.12 74 VAL A N 1
ATOM 571 C CA . VAL A 1 74 ? 16.943 -1.685 -19.230 1.00 98.12 74 VAL A CA 1
ATOM 572 C C . VAL A 1 74 ? 18.130 -2.633 -19.057 1.00 98.12 74 VAL A C 1
ATOM 574 O O . VAL A 1 74 ? 18.584 -3.212 -20.042 1.00 98.12 74 VAL A O 1
ATOM 577 N N . ALA A 1 75 ? 18.611 -2.824 -17.825 1.00 98.06 75 ALA A N 1
ATOM 578 C CA . ALA A 1 75 ? 19.761 -3.681 -17.542 1.00 98.06 75 ALA A CA 1
ATOM 579 C C . ALA A 1 75 ? 19.521 -5.157 -17.907 1.00 98.06 75 ALA A C 1
ATOM 581 O O . ALA A 1 75 ? 20.450 -5.831 -18.345 1.00 98.06 75 ALA A O 1
ATOM 582 N N . VAL A 1 76 ? 18.287 -5.652 -17.762 1.00 98.19 76 VAL A N 1
ATOM 583 C CA . VAL A 1 76 ? 17.915 -7.036 -18.118 1.00 98.19 76 VAL A CA 1
ATOM 584 C C . VAL A 1 76 ? 17.329 -7.171 -19.529 1.00 98.19 76 VAL A C 1
ATOM 586 O O . VAL A 1 76 ? 16.931 -8.264 -19.923 1.00 98.19 76 VAL A O 1
ATOM 589 N N . GLY A 1 77 ? 17.271 -6.079 -20.300 1.00 97.56 77 GLY A N 1
ATOM 590 C CA . GLY A 1 77 ? 16.739 -6.068 -21.666 1.00 97.56 77 GLY A CA 1
ATOM 591 C C . GLY A 1 77 ? 15.208 -6.072 -21.772 1.00 97.56 77 GLY A C 1
ATOM 592 O O . GLY A 1 77 ? 14.678 -6.264 -22.866 1.00 97.56 77 GLY A O 1
ATOM 593 N N . ASP A 1 78 ? 14.476 -5.827 -20.679 1.00 98.12 78 ASP A N 1
ATOM 594 C CA . ASP A 1 78 ? 13.020 -5.638 -20.708 1.00 98.12 78 ASP A CA 1
ATOM 595 C C . ASP A 1 78 ? 12.660 -4.225 -21.198 1.00 98.12 78 ASP A C 1
ATOM 597 O O . ASP A 1 78 ? 12.230 -3.338 -20.454 1.00 98.12 78 ASP A O 1
ATOM 601 N N . TYR A 1 79 ? 12.840 -3.995 -22.497 1.00 97.38 79 TYR A N 1
ATOM 602 C CA . TYR A 1 79 ? 12.562 -2.693 -23.102 1.00 97.38 79 TYR A CA 1
ATOM 603 C C . TYR A 1 79 ? 11.066 -2.365 -23.166 1.00 97.38 79 TYR A C 1
ATOM 605 O O . TYR A 1 79 ? 10.692 -1.192 -23.158 1.00 97.38 79 TYR A O 1
ATOM 613 N N . ALA A 1 80 ? 10.195 -3.379 -23.189 1.00 97.62 80 ALA A N 1
ATOM 614 C CA . ALA A 1 80 ? 8.751 -3.167 -23.143 1.00 97.62 80 ALA A CA 1
ATOM 615 C C . ALA A 1 80 ? 8.322 -2.623 -21.772 1.00 97.62 80 ALA A C 1
ATOM 617 O O . ALA A 1 80 ? 7.539 -1.673 -21.701 1.00 97.62 80 ALA A O 1
ATOM 618 N N . GLY A 1 81 ? 8.853 -3.190 -20.685 1.00 95.56 81 GLY A N 1
ATOM 619 C CA . GLY A 1 81 ? 8.699 -2.662 -19.333 1.00 95.56 81 GLY A CA 1
ATOM 620 C C . GLY A 1 81 ? 9.292 -1.260 -19.189 1.00 95.56 81 GLY A C 1
ATOM 621 O O . GLY A 1 81 ? 8.607 -0.346 -18.721 1.00 95.56 81 GLY A O 1
ATOM 622 N N . ALA A 1 82 ? 10.513 -1.051 -19.687 1.00 97.25 82 ALA A N 1
ATOM 623 C CA . ALA A 1 82 ? 11.184 0.248 -19.654 1.00 97.25 82 ALA A CA 1
ATOM 624 C C . ALA A 1 82 ? 10.368 1.355 -20.346 1.00 97.25 82 ALA A C 1
ATOM 626 O O . ALA A 1 82 ? 10.194 2.438 -19.785 1.00 97.25 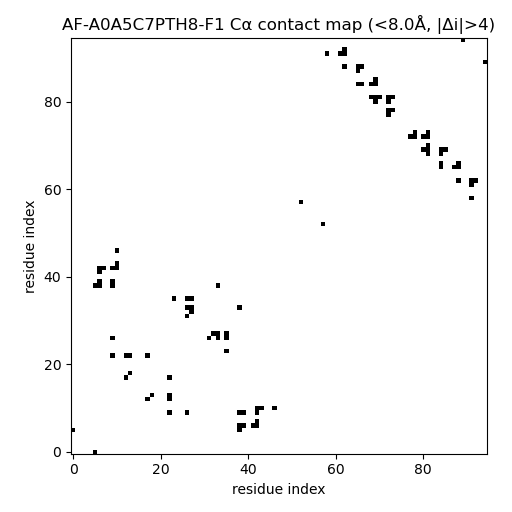82 ALA A O 1
ATOM 627 N N . LEU A 1 83 ? 9.792 1.080 -21.521 1.00 97.12 83 LEU A N 1
ATOM 628 C CA . LEU A 1 83 ? 8.950 2.042 -22.237 1.00 97.12 83 LEU A CA 1
ATOM 629 C C . LEU A 1 83 ? 7.687 2.419 -21.443 1.00 97.12 83 LEU A C 1
ATOM 631 O O . LEU A 1 83 ? 7.285 3.584 -21.436 1.00 97.12 83 LEU A O 1
ATOM 635 N N . ARG A 1 84 ? 7.073 1.461 -20.732 1.00 96.88 84 ARG A N 1
ATOM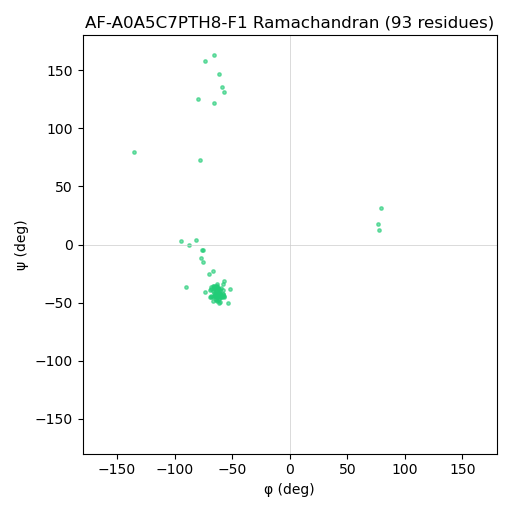 636 C CA . ARG A 1 84 ? 5.928 1.747 -19.850 1.00 96.88 84 ARG A CA 1
ATOM 637 C C . ARG A 1 84 ? 6.328 2.632 -18.672 1.00 96.88 84 ARG A C 1
ATOM 639 O O . ARG A 1 84 ? 5.598 3.573 -18.373 1.00 96.88 84 ARG A O 1
ATOM 646 N N . ALA A 1 85 ? 7.483 2.386 -18.053 1.00 94.81 85 ALA A N 1
ATOM 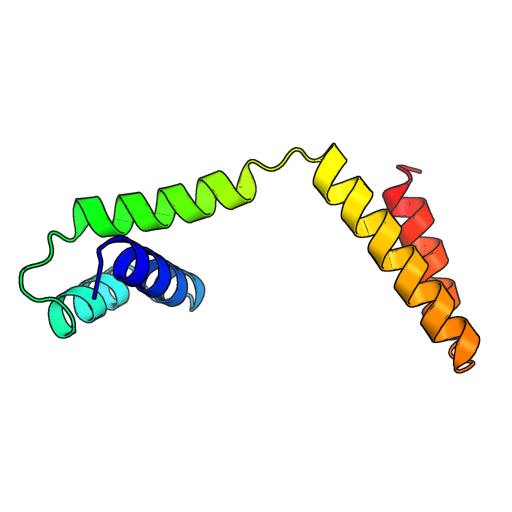647 C CA . ALA A 1 85 ? 7.986 3.240 -16.975 1.00 94.81 85 ALA A CA 1
ATOM 648 C C . ALA A 1 85 ? 8.239 4.680 -17.446 1.00 94.81 85 ALA A C 1
ATOM 650 O O . ALA A 1 85 ? 7.902 5.619 -16.732 1.00 94.81 85 ALA A O 1
ATOM 651 N N . VAL A 1 86 ? 8.747 4.884 -18.668 1.00 94.81 86 VAL A N 1
ATOM 652 C CA . VA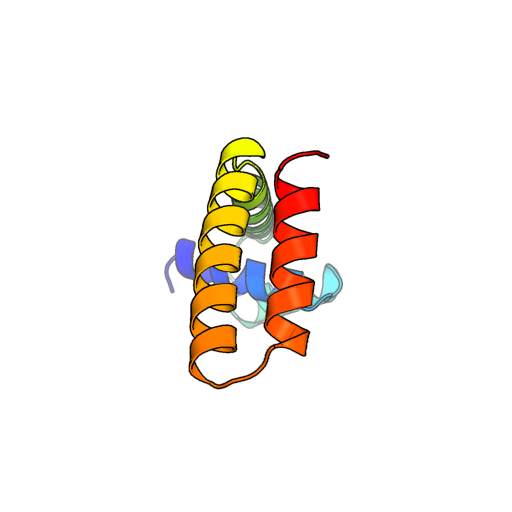L A 1 86 ? 8.896 6.234 -19.248 1.00 94.81 86 VAL A CA 1
ATOM 653 C C . VAL A 1 86 ? 7.543 6.943 -19.371 1.00 94.81 86 VAL A C 1
ATOM 655 O O . VAL A 1 86 ? 7.433 8.118 -19.022 1.00 94.81 86 VAL A O 1
ATOM 658 N N . LYS A 1 87 ? 6.493 6.236 -19.809 1.00 94.56 87 LYS A N 1
ATOM 659 C CA . LYS A 1 87 ? 5.134 6.794 -19.869 1.00 94.56 87 LYS A CA 1
ATOM 660 C C . LYS A 1 87 ? 4.600 7.153 -18.475 1.00 94.56 87 LYS A C 1
ATOM 662 O O . LYS A 1 87 ? 4.067 8.241 -18.291 1.00 94.56 87 LYS A O 1
ATOM 667 N N . GLN A 1 88 ? 4.799 6.280 -17.490 1.00 92.38 88 GLN A N 1
ATOM 668 C CA . GLN A 1 88 ? 4.401 6.539 -16.102 1.00 92.38 88 GLN A CA 1
ATOM 669 C C . GLN A 1 88 ? 5.146 7.741 -15.506 1.00 92.38 88 GLN A C 1
ATOM 671 O O . GLN A 1 88 ? 4.543 8.551 -14.809 1.00 92.38 88 GLN A O 1
ATOM 676 N N . LEU A 1 89 ? 6.435 7.915 -15.818 1.00 92.25 89 LEU A N 1
ATOM 677 C CA . LEU A 1 89 ? 7.198 9.097 -15.406 1.00 92.25 89 LEU A CA 1
ATOM 678 C C . LEU A 1 89 ? 6.650 10.390 -16.014 1.00 92.25 89 LEU A C 1
ATOM 680 O O . LEU A 1 89 ? 6.656 11.416 -15.339 1.00 92.25 89 LEU A O 1
ATOM 684 N N . TYR A 1 90 ? 6.173 10.355 -17.259 1.00 91.25 90 TYR A N 1
ATOM 685 C CA . TYR A 1 90 ? 5.532 11.507 -17.897 1.00 91.25 90 TYR A CA 1
ATOM 686 C C . TYR A 1 90 ? 4.230 11.898 -17.182 1.00 91.25 90 TYR A C 1
ATOM 688 O O . TYR A 1 90 ? 4.076 13.055 -16.793 1.00 91.25 90 TYR A O 1
ATOM 696 N N . GLU A 1 91 ? 3.365 10.920 -16.903 1.00 91.38 91 GLU A N 1
ATOM 697 C CA . GLU A 1 91 ? 2.118 11.129 -16.154 1.00 91.38 91 GLU A CA 1
ATOM 698 C C . GLU A 1 91 ? 2.411 11.659 -14.734 1.00 91.38 91 GLU A C 1
ATOM 700 O O . GLU A 1 91 ? 1.829 12.648 -14.281 1.00 91.38 91 GLU A O 1
ATOM 705 N N . LEU A 1 92 ? 3.405 11.079 -14.047 1.00 87.88 92 LEU A N 1
ATOM 706 C CA . LEU A 1 92 ? 3.890 11.558 -12.748 1.00 87.88 92 LEU A CA 1
ATOM 707 C C . LEU A 1 92 ? 4.570 12.928 -12.833 1.00 87.88 92 LEU A C 1
ATOM 709 O O . LEU A 1 92 ? 4.614 13.634 -11.831 1.00 87.88 92 LEU A O 1
ATOM 713 N N . ALA A 1 93 ? 5.076 13.367 -13.985 1.00 84.25 93 ALA A N 1
ATOM 714 C CA . ALA A 1 93 ? 5.570 14.731 -14.182 1.00 84.25 93 ALA A CA 1
ATOM 715 C C . ALA A 1 93 ? 4.424 15.752 -14.332 1.00 84.25 93 ALA A C 1
ATOM 717 O O . ALA A 1 93 ? 4.668 16.958 -14.267 1.00 84.25 93 ALA A O 1
ATOM 718 N N . GLY A 1 94 ? 3.167 15.291 -14.364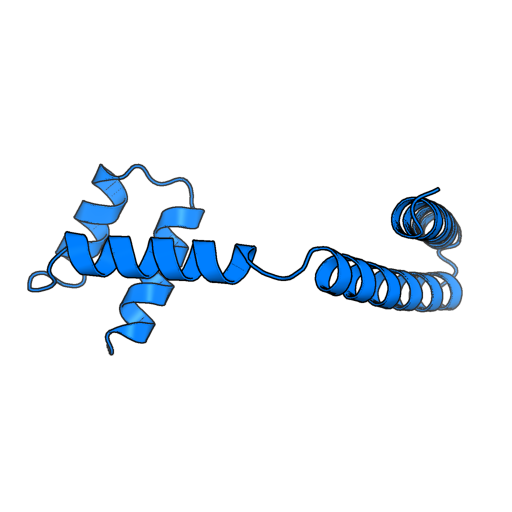 1.00 78.38 94 GLY A N 1
ATOM 719 C CA . GLY A 1 94 ? 1.973 16.137 -14.387 1.00 78.38 94 GLY A CA 1
ATOM 720 C C . GLY A 1 94 ? 1.699 16.697 -15.774 1.00 78.38 94 GLY A C 1
ATOM 721 O O . GLY A 1 94 ? 1.224 17.827 -15.887 1.00 78.38 94 GLY A O 1
ATOM 722 N N . LYS A 1 95 ? 2.068 15.933 -16.803 1.00 56.88 95 LYS A N 1
ATOM 723 C CA . LYS A 1 95 ? 1.807 16.219 -18.208 1.00 56.88 95 LYS A CA 1
ATOM 724 C C . LYS A 1 95 ? 0.968 15.112 -18.828 1.00 56.88 95 LYS A C 1
ATOM 726 O O . LYS A 1 95 ? 1.073 13.961 -18.350 1.00 56.88 95 LYS A O 1
#

Radius of gyration: 20.15 Å; Cα contacts (8 Å, |Δi|>4): 53; chains: 1; bounding box: 39×30×52 Å

Solvent-accessible surface area (backbone atoms only — not comparable to full-atom values): 5330 Å² total; per-residue (Å²): 130,56,71,67,58,51,26,54,52,48,38,55,46,57,72,71,69,55,52,74,71,53,49,54,49,51,45,44,74,77,37,71,89,55,66,60,66,68,44,52,50,52,21,52,47,53,54,50,58,66,66,62,58,56,68,66,58,56,48,51,50,54,46,54,53,40,53,52,50,28,54,54,26,52,74,74,65,36,54,72,60,23,54,50,33,54,52,51,46,42,50,67,69,74,97

Foldseek 3Di:
DDLVVLLVVLLVCVVVVDDPVVSVVVCCVVPVPDDPPVSNVSNVVVVVVVVPPPPVVVLVVLLVVLVVQLVVCVVVVVVVSNVVSVVVNVVSVVD

pLDDT: mean 89.89, std 7.05, range [56.88, 98.19]

Mean predicted aligned error: 9.04 Å

Secondary structure (DSSP, 8-state):
--HHHHHHHHHHHHHTT--HHHHHHHHHHH-TTS-HHHHHHHHHHHHHHHHTS-HHHHHHHHHHHHHHHHHHHHHTT-HHHHHHHHHHHHHHTT-

Sequence (95 aa):
MALEERVEQTVKWLLTGARDADVTAAIKAHWPDQDLHPLINAAIQSLTESGRTEASAVRGWCFEATKTLYAQMVAVGDYAGALRAVKQLYELAGK